Protein AF-A0A131YSE0-F1 (afdb_monomer)

Nearest PDB structures (foldseek):
  7dyw-assembly1_A  TM=9.956E-01  e=1.071E-11  Homo sapiens
  6f4n-assembly2_B  TM=9.898E-01  e=7.717E-12  Homo sapiens
  7dyt-assembly1_A  TM=9.958E-01  e=1.850E-11  Homo sapiens
  7dyx-assembly1_A  TM=9.951E-01  e=1.850E-11  Homo sapiens
  6f4o-assembly1_A  TM=9.962E-01  e=2.179E-11  Homo sapiens

Sequence (107 aa):
MPWHTMHHGPVQARRNNGHQTQVFGEKYIRLYEKSQTGFLYPYEERLLENTSQVDVENPDHEKFPLFKTAQYTECVLRPGEMLFIPPKCWHFVRSLSPSLSVSFWWE

Mean predicted aligned error: 5.08 Å

InterPro domains:
  IPR003347 JmjC domain [PS51184] (1-107)
  IPR014710 RmlC-like jelly roll fold [G3DSA:2.60.120.10] (12-107)
  IPR041667 Cupin-like domain 8 [PF13621] (18-107)

Solvent-accessible surface area (backbone atoms only — not comparable to full-atom values): 6011 Å² total; per-residue (Å²): 138,93,82,76,84,60,61,62,55,65,33,34,38,44,87,42,38,33,37,44,33,25,67,36,43,35,32,42,36,41,39,27,55,58,89,37,50,87,31,41,51,48,39,88,50,85,92,37,49,46,30,33,73,52,47,87,90,68,60,57,53,86,86,41,62,53,40,84,72,49,64,68,52,72,50,74,48,40,56,81,41,72,46,80,41,59,55,41,31,30,36,30,46,33,38,78,43,82,61,45,67,52,73,52,74,50,132

Organism: Rhipicephalus appendiculatus (NCBI:txid34631)

Foldseek 3Di:
DDDDPFDKDFWFFAQWKKKKAWAAAKKKKKKFDLVQLVQQCFDPDPVGNGGGPADPVDGPCVVRVSVVVGDIDIDMHHHGDMDIDDHRIIMIMTTPDPTDIDMDTDD

Structure (mmCIF, N/CA/C/O backbone):
data_AF-A0A131YSE0-F1
#
_entry.id   AF-A0A131YSE0-F1
#
loop_
_atom_site.group_PDB
_atom_site.id
_atom_site.type_symbol
_atom_site.label_atom_id
_atom_site.label_alt_id
_atom_site.label_comp_id
_atom_site.label_asym_id
_atom_site.label_entity_id
_atom_site.label_seq_id
_atom_site.pdbx_PDB_ins_code
_atom_site.Cartn_x
_atom_site.Cartn_y
_atom_site.Cartn_z
_atom_site.occupancy
_atom_site.B_iso_or_equiv
_atom_site.auth_seq_id
_atom_site.auth_comp_id
_atom_site.auth_asym_id
_atom_site.auth_atom_id
_atom_site.pdbx_PDB_model_num
ATOM 1 N N . MET A 1 1 ? 16.163 -25.109 1.365 1.00 32.03 1 MET A N 1
ATOM 2 C CA . MET A 1 1 ? 17.103 -23.981 1.176 1.00 32.03 1 MET A CA 1
ATOM 3 C C . MET A 1 1 ? 16.323 -22.678 1.350 1.00 32.03 1 MET A C 1
ATOM 5 O O . MET A 1 1 ? 15.611 -22.324 0.419 1.00 32.03 1 MET A O 1
ATOM 9 N N . PRO A 1 2 ? 16.333 -22.013 2.520 1.00 46.50 2 PRO A N 1
ATOM 10 C CA . PRO A 1 2 ? 15.430 -20.895 2.785 1.00 46.50 2 PRO A CA 1
ATOM 11 C C . PRO A 1 2 ? 16.188 -19.565 2.682 1.00 46.50 2 PRO A C 1
ATOM 13 O O . PRO A 1 2 ? 16.862 -19.166 3.623 1.00 46.50 2 PRO A O 1
ATOM 16 N N . TRP A 1 3 ? 16.127 -18.890 1.534 1.00 35.81 3 TRP A N 1
ATOM 17 C CA . TRP A 1 3 ? 16.706 -17.546 1.389 1.00 35.81 3 TRP A CA 1
ATOM 18 C C . TRP A 1 3 ? 15.974 -16.707 0.341 1.00 35.81 3 TRP A C 1
ATOM 20 O O . TRP A 1 3 ? 16.562 -16.273 -0.622 1.00 35.81 3 TRP A O 1
ATOM 30 N N . HIS A 1 4 ? 14.688 -16.424 0.502 1.00 35.56 4 HIS A N 1
ATOM 31 C CA . HIS A 1 4 ? 14.121 -15.241 -0.158 1.00 35.56 4 HIS A CA 1
ATOM 32 C C . HIS A 1 4 ? 13.156 -14.595 0.820 1.00 35.56 4 HIS A C 1
ATOM 34 O O . HIS A 1 4 ? 11.952 -14.830 0.769 1.00 35.56 4 HIS A O 1
ATOM 40 N N . THR A 1 5 ? 13.688 -13.815 1.761 1.00 41.47 5 THR A N 1
ATOM 41 C CA . THR A 1 5 ? 12.854 -12.902 2.540 1.00 41.47 5 THR A CA 1
ATOM 42 C C . THR A 1 5 ? 12.304 -11.876 1.553 1.00 41.47 5 THR A C 1
ATOM 44 O O . THR A 1 5 ? 12.988 -10.920 1.194 1.00 41.47 5 THR A O 1
ATOM 47 N N . MET A 1 6 ? 11.100 -12.115 1.030 1.00 51.69 6 MET A N 1
ATOM 48 C CA . MET A 1 6 ? 10.370 -11.112 0.263 1.00 51.69 6 MET A CA 1
ATOM 49 C C . MET A 1 6 ? 10.174 -9.908 1.182 1.00 51.69 6 MET A C 1
ATOM 51 O O . MET A 1 6 ? 9.468 -10.002 2.184 1.00 51.69 6 MET A O 1
ATOM 55 N N . HIS A 1 7 ? 10.841 -8.794 0.875 1.00 58.91 7 HIS A N 1
ATOM 56 C CA . HIS A 1 7 ? 10.688 -7.567 1.645 1.00 58.91 7 HIS A CA 1
ATOM 57 C C . HIS A 1 7 ? 9.238 -7.078 1.531 1.00 58.91 7 HIS A C 1
ATOM 59 O O . HIS A 1 7 ? 8.780 -6.710 0.441 1.00 58.91 7 HIS A O 1
ATOM 65 N N . HIS A 1 8 ? 8.540 -7.084 2.663 1.00 65.44 8 HIS A N 1
ATOM 66 C CA . HIS A 1 8 ? 7.246 -6.447 2.871 1.00 65.44 8 HIS A CA 1
ATOM 67 C C . HIS A 1 8 ? 7.428 -5.289 3.858 1.00 65.44 8 HIS A C 1
ATOM 69 O O . HIS A 1 8 ? 8.136 -5.412 4.858 1.00 65.44 8 HIS A O 1
ATOM 75 N N . GLY A 1 9 ? 6.845 -4.137 3.535 1.00 68.00 9 GLY A N 1
ATOM 76 C CA . GLY A 1 9 ? 6.760 -3.004 4.457 1.00 68.00 9 GLY A CA 1
ATOM 77 C C . GLY A 1 9 ? 5.437 -3.026 5.227 1.00 68.00 9 GLY A C 1
ATOM 78 O O . GLY A 1 9 ? 4.465 -3.591 4.723 1.00 68.00 9 GLY A O 1
ATOM 79 N N . PRO A 1 10 ? 5.354 -2.397 6.413 1.00 81.19 10 PRO A N 1
ATOM 80 C CA . PRO A 1 10 ? 4.069 -2.185 7.079 1.00 81.19 10 PRO A CA 1
ATOM 81 C C . PRO A 1 10 ? 3.170 -1.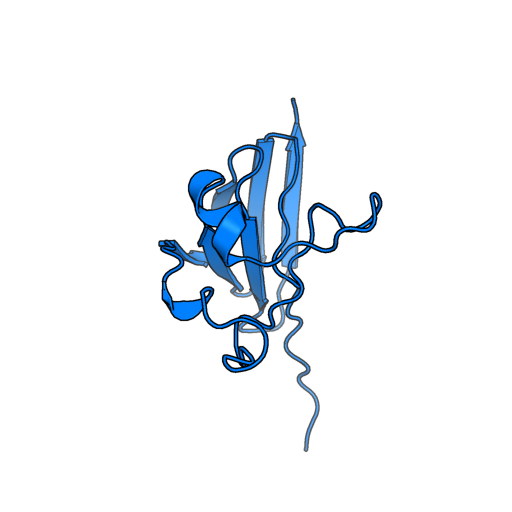267 6.233 1.00 81.19 10 PRO A C 1
ATOM 83 O O . PRO A 1 10 ? 3.664 -0.529 5.375 1.00 81.19 10 PRO A O 1
ATOM 86 N N . VAL A 1 11 ? 1.855 -1.261 6.485 1.00 83.62 11 VAL A N 1
ATOM 87 C CA . VAL A 1 11 ? 0.973 -0.260 5.856 1.00 83.62 11 VAL A CA 1
ATOM 88 C C . VAL A 1 11 ? 1.366 1.117 6.365 1.00 83.62 11 VAL A C 1
ATOM 90 O O . VAL A 1 11 ? 1.383 1.343 7.577 1.00 83.62 11 VAL A O 1
ATOM 93 N N . GLN A 1 12 ? 1.638 2.048 5.456 1.00 87.88 12 GLN A N 1
ATOM 94 C CA . GLN A 1 12 ? 1.991 3.416 5.821 1.00 87.88 12 GLN A CA 1
ATOM 95 C C . GLN A 1 12 ? 1.211 4.447 5.015 1.00 87.88 12 GLN A C 1
ATOM 97 O O . GLN A 1 12 ? 0.896 4.234 3.848 1.00 87.88 12 GLN A O 1
ATOM 102 N N . ALA A 1 13 ? 0.946 5.602 5.615 1.00 84.81 13 ALA A N 1
ATOM 103 C CA . ALA A 1 13 ? 0.443 6.787 4.932 1.00 84.81 13 ALA A CA 1
ATOM 104 C C . ALA A 1 13 ? 1.508 7.894 4.924 1.00 84.81 13 ALA A C 1
ATOM 106 O O . ALA A 1 13 ? 2.320 8.020 5.842 1.00 84.81 13 ALA A O 1
ATOM 107 N N . ARG A 1 14 ? 1.518 8.738 3.888 1.00 85.38 14 ARG A N 1
ATOM 108 C CA . ARG A 1 14 ? 2.391 9.926 3.820 1.00 85.38 14 ARG A CA 1
ATOM 109 C C . ARG A 1 14 ? 1.573 11.191 3.630 1.00 85.38 14 ARG A C 1
ATOM 111 O O . ARG A 1 14 ? 0.472 11.136 3.105 1.00 85.38 14 ARG A O 1
ATOM 118 N N . ARG A 1 15 ? 2.090 12.336 4.083 1.00 85.44 15 ARG A N 1
ATOM 119 C CA . ARG A 1 15 ? 1.380 13.628 3.996 1.00 85.44 15 ARG A CA 1
ATOM 120 C C . ARG A 1 15 ? 1.424 14.259 2.601 1.00 85.44 15 ARG A C 1
ATOM 122 O O . ARG A 1 15 ? 0.562 15.078 2.314 1.00 85.44 15 ARG A O 1
ATOM 129 N N . ASN A 1 16 ? 2.380 13.846 1.776 1.00 88.12 16 ASN A N 1
ATOM 130 C CA . ASN A 1 16 ? 2.698 14.440 0.482 1.00 88.12 16 ASN A CA 1
ATOM 131 C C . ASN A 1 16 ? 2.178 13.567 -0.662 1.00 88.12 16 ASN A C 1
ATOM 133 O O . ASN A 1 16 ? 1.878 12.386 -0.456 1.00 88.12 16 ASN A O 1
ATOM 137 N N . ASN A 1 17 ? 2.109 14.142 -1.861 1.00 89.38 17 ASN A N 1
ATOM 138 C CA . ASN A 1 17 ? 1.869 13.382 -3.078 1.00 89.38 17 ASN A CA 1
ATOM 139 C C . ASN A 1 17 ? 3.050 12.445 -3.344 1.00 89.38 17 ASN A C 1
ATOM 141 O O . ASN A 1 17 ? 4.198 12.798 -3.058 1.00 89.38 17 ASN A O 1
ATOM 145 N N . GLY A 1 18 ? 2.768 11.259 -3.882 1.00 90.38 18 GLY A N 1
ATOM 146 C CA . GLY A 1 18 ? 3.785 10.269 -4.205 1.00 90.38 18 GLY A CA 1
ATOM 147 C C . GLY A 1 18 ? 3.597 9.649 -5.576 1.00 90.38 18 GLY A C 1
ATOM 148 O O . GLY A 1 18 ? 2.483 9.338 -5.983 1.00 90.38 18 GLY A O 1
ATOM 149 N N . HIS A 1 19 ? 4.704 9.385 -6.255 1.00 92.94 19 HIS A N 1
ATOM 150 C CA . HIS A 1 19 ? 4.755 8.478 -7.391 1.00 92.94 19 HIS A CA 1
ATOM 151 C C . HIS A 1 19 ? 5.744 7.371 -7.076 1.00 92.94 19 HIS A C 1
ATOM 153 O O . HIS A 1 19 ? 6.863 7.649 -6.648 1.00 92.94 19 HIS A O 1
ATOM 159 N N . GLN A 1 20 ? 5.353 6.127 -7.323 1.00 94.19 20 GLN A N 1
ATOM 160 C CA . GLN A 1 20 ? 6.238 4.975 -7.263 1.00 94.19 20 GLN A CA 1
ATOM 161 C C . GLN A 1 20 ? 6.364 4.382 -8.661 1.00 94.19 20 GLN A C 1
ATOM 163 O O . GLN A 1 20 ? 5.387 3.905 -9.226 1.00 94.19 20 GLN A O 1
ATOM 168 N N . THR A 1 21 ? 7.570 4.433 -9.217 1.00 96.06 21 THR A N 1
ATOM 169 C CA . THR A 1 21 ? 7.882 3.898 -10.546 1.00 96.06 21 THR A CA 1
ATOM 170 C C . THR A 1 21 ? 8.696 2.630 -10.400 1.00 96.06 21 THR A C 1
ATOM 172 O O . THR A 1 21 ? 9.717 2.620 -9.704 1.00 96.06 21 THR A O 1
ATOM 175 N N . GLN A 1 22 ? 8.261 1.559 -11.050 1.00 97.75 22 GLN A N 1
ATOM 176 C CA . GLN A 1 22 ? 8.944 0.277 -10.989 1.00 97.75 22 GLN A CA 1
ATOM 177 C C . GLN A 1 22 ? 10.014 0.190 -12.077 1.00 97.75 22 GLN A C 1
ATOM 179 O O . GLN A 1 22 ? 9.728 0.350 -13.261 1.00 97.75 22 GLN A O 1
ATOM 184 N N . VAL A 1 23 ? 11.254 -0.080 -11.672 1.00 96.69 23 VAL A N 1
ATOM 185 C CA . VAL A 1 23 ? 12.403 -0.163 -12.586 1.00 96.69 23 VAL A CA 1
ATOM 186 C C . VAL A 1 23 ? 12.694 -1.614 -12.960 1.00 96.69 23 VAL A C 1
ATOM 188 O O . VAL A 1 23 ? 12.898 -1.922 -14.128 1.00 96.69 23 VAL A O 1
ATOM 191 N N . PHE A 1 24 ? 12.697 -2.517 -11.978 1.00 96.62 24 PHE A N 1
ATOM 192 C CA . PHE A 1 24 ? 12.977 -3.939 -12.185 1.00 96.62 24 PHE A CA 1
ATOM 193 C C . PHE A 1 24 ? 12.225 -4.800 -11.168 1.00 96.62 24 PHE A C 1
ATOM 195 O O . PHE A 1 24 ? 12.045 -4.381 -10.027 1.00 96.62 24 PHE A O 1
ATOM 202 N N . GLY A 1 25 ? 11.823 -6.012 -11.557 1.00 96.19 25 GLY A N 1
ATOM 203 C CA . GLY A 1 25 ? 10.996 -6.895 -10.732 1.00 96.19 25 GLY A CA 1
ATOM 204 C C . GLY A 1 25 ? 9.570 -6.375 -10.549 1.00 96.19 25 GLY A C 1
ATOM 205 O O . GLY A 1 25 ? 9.220 -5.316 -11.070 1.00 96.19 25 GLY A O 1
ATOM 206 N N . GLU A 1 26 ? 8.758 -7.101 -9.787 1.00 96.75 26 GLU A N 1
ATOM 207 C CA . GLU A 1 26 ? 7.346 -6.764 -9.572 1.00 96.75 26 GLU A CA 1
ATOM 208 C C . GLU A 1 26 ? 7.031 -6.533 -8.091 1.00 96.75 26 GLU A C 1
ATOM 210 O O . GLU A 1 26 ? 7.615 -7.161 -7.196 1.00 96.75 26 GLU A O 1
ATOM 215 N N . LYS A 1 27 ? 6.073 -5.641 -7.830 1.00 97.00 27 LYS A N 1
ATOM 216 C CA . LYS A 1 27 ? 5.561 -5.365 -6.485 1.00 97.00 27 LYS A CA 1
ATOM 217 C C . LYS A 1 27 ? 4.050 -5.490 -6.443 1.00 97.00 27 LYS A C 1
ATOM 219 O O . LYS A 1 27 ? 3.354 -4.888 -7.249 1.00 97.00 27 LYS A O 1
ATOM 224 N N . TYR A 1 28 ? 3.551 -6.228 -5.465 1.00 96.75 28 TYR A N 1
ATOM 225 C CA . TYR A 1 28 ? 2.144 -6.210 -5.101 1.00 96.75 28 TYR A CA 1
ATOM 226 C C . TYR A 1 28 ? 1.877 -5.042 -4.155 1.00 96.75 28 TYR A C 1
ATOM 228 O O . TYR A 1 28 ? 2.616 -4.850 -3.182 1.00 96.75 28 TYR A O 1
ATOM 236 N N . ILE A 1 29 ? 0.837 -4.266 -4.448 1.00 96.31 29 ILE A N 1
ATOM 237 C CA . ILE A 1 29 ? 0.484 -3.060 -3.704 1.00 96.31 29 ILE A CA 1
ATOM 238 C C . ILE A 1 29 ? -0.998 -3.113 -3.330 1.00 96.31 29 ILE A C 1
ATOM 240 O O . ILE A 1 29 ? -1.840 -3.331 -4.198 1.00 96.31 29 ILE A O 1
ATOM 244 N N . ARG A 1 30 ? -1.317 -2.867 -2.052 1.00 96.88 30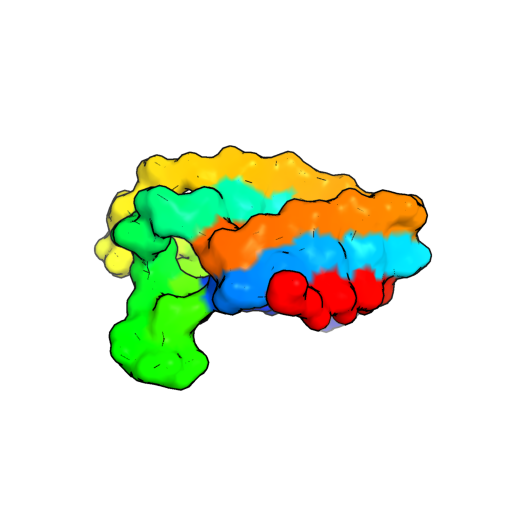 ARG A N 1
ATOM 245 C CA . ARG A 1 30 ? -2.681 -2.532 -1.599 1.00 96.88 30 ARG A CA 1
ATOM 246 C C . ARG A 1 30 ? -2.746 -1.066 -1.211 1.00 96.88 30 ARG A C 1
ATOM 248 O O . ARG A 1 30 ? -1.853 -0.583 -0.517 1.00 96.88 30 ARG A O 1
ATOM 255 N N . LEU A 1 31 ? -3.819 -0.396 -1.605 1.00 96.81 31 LEU A N 1
ATOM 256 C CA . LEU A 1 31 ? -4.121 0.992 -1.286 1.00 96.81 31 LEU A CA 1
ATOM 257 C C . LEU A 1 31 ? -5.421 1.069 -0.491 1.00 96.81 31 LEU A C 1
ATOM 259 O O . LEU A 1 31 ? -6.446 0.549 -0.929 1.00 96.81 31 LEU A O 1
ATOM 263 N N . TYR A 1 32 ? -5.385 1.771 0.638 1.00 97.00 32 TYR A N 1
ATOM 264 C CA . TYR A 1 32 ? -6.567 2.117 1.416 1.00 97.00 32 TYR A CA 1
ATOM 265 C C . TYR A 1 32 ? -6.711 3.634 1.440 1.00 97.00 32 TYR A C 1
ATOM 267 O O . TYR A 1 32 ? -5.762 4.385 1.700 1.00 97.00 32 TYR A O 1
ATOM 275 N N . GLU A 1 33 ? -7.921 4.104 1.173 1.00 95.88 33 GLU A N 1
ATOM 276 C CA . GLU A 1 33 ? -8.215 5.524 1.265 1.00 95.88 33 GLU A CA 1
ATOM 277 C C . GLU A 1 33 ? -8.056 6.031 2.700 1.00 95.88 33 GLU A C 1
ATOM 279 O O . GLU A 1 33 ? -8.208 5.298 3.678 1.00 95.88 33 GLU A O 1
ATOM 284 N N . LYS A 1 34 ? -7.836 7.339 2.843 1.00 94.81 34 LYS A N 1
ATOM 285 C CA . LYS A 1 34 ? -7.782 7.993 4.156 1.00 94.81 34 LYS A CA 1
ATOM 286 C C . LYS A 1 34 ? -9.046 7.723 4.992 1.00 94.81 34 LYS A C 1
ATOM 288 O O . LYS A 1 34 ? -8.952 7.625 6.215 1.00 94.81 34 LYS A O 1
ATOM 293 N N . SER A 1 35 ? -10.210 7.586 4.351 1.00 96.31 35 SER A N 1
ATOM 294 C CA . SER A 1 35 ? -11.487 7.249 5.000 1.00 96.31 35 SER A CA 1
ATOM 295 C C . SER A 1 35 ? -11.425 5.936 5.795 1.00 96.31 35 SER A C 1
ATOM 297 O O . SER A 1 35 ? -12.130 5.791 6.789 1.00 96.31 35 SER A O 1
ATOM 299 N N . GLN A 1 36 ? -10.526 5.022 5.421 1.00 97.06 36 GLN A N 1
ATOM 300 C CA . GLN A 1 36 ? -10.367 3.708 6.040 1.00 97.06 36 GLN A CA 1
ATOM 301 C C . GLN A 1 36 ? -9.455 3.714 7.276 1.00 97.06 36 GLN A C 1
ATOM 303 O O . GLN A 1 36 ? -9.297 2.676 7.909 1.00 97.06 36 GLN A O 1
ATOM 308 N N . THR A 1 37 ? -8.870 4.859 7.658 1.00 95.19 37 THR A N 1
ATOM 309 C CA . THR A 1 37 ? -7.888 4.964 8.764 1.00 95.19 37 THR A CA 1
ATOM 310 C C . THR A 1 37 ? -8.362 4.301 10.063 1.00 95.19 37 THR A C 1
ATOM 312 O O . THR A 1 37 ? -7.574 3.636 10.731 1.00 95.19 37 THR A O 1
ATOM 315 N N . GLY A 1 38 ? -9.650 4.426 10.404 1.00 94.12 38 GLY A N 1
ATOM 316 C CA . GLY A 1 38 ? -10.220 3.833 11.621 1.00 94.12 38 GLY A CA 1
ATOM 317 C C . GLY A 1 38 ? -10.188 2.299 11.660 1.00 94.12 38 GLY A C 1
ATOM 318 O O . GLY A 1 38 ? -10.298 1.716 12.732 1.00 94.12 38 GLY A O 1
ATOM 319 N N . PHE A 1 39 ? -9.998 1.645 10.514 1.00 96.69 39 PHE A N 1
ATOM 320 C CA . PHE A 1 39 ? -9.910 0.189 10.391 1.00 96.69 39 PHE A CA 1
ATOM 321 C C . PHE A 1 39 ? -8.465 -0.321 10.355 1.00 96.69 39 PHE A C 1
ATOM 323 O O . PHE A 1 39 ? -8.243 -1.527 10.406 1.00 96.69 39 PHE A O 1
ATOM 330 N N . LEU A 1 40 ? -7.483 0.580 10.250 1.00 95.75 40 LEU A N 1
ATOM 331 C CA . LEU A 1 40 ? -6.072 0.243 10.046 1.00 95.75 40 LEU A CA 1
ATOM 332 C C . LEU A 1 40 ? -5.242 0.309 11.328 1.00 95.75 40 LEU A C 1
ATOM 334 O O . LEU A 1 40 ? -4.055 0.015 11.272 1.00 95.75 40 LEU A O 1
ATOM 338 N N . TYR A 1 41 ? -5.835 0.677 12.466 1.00 95.69 41 TYR A N 1
ATOM 339 C CA . TYR A 1 41 ? -5.173 0.669 13.778 1.00 95.69 41 TYR A CA 1
ATOM 340 C C . TYR A 1 41 ? -3.772 1.313 13.751 1.00 95.69 41 TYR A C 1
ATOM 342 O O . TYR A 1 41 ? -2.771 0.618 13.957 1.00 95.69 41 TYR A O 1
ATOM 350 N N . PRO A 1 42 ? -3.666 2.620 13.440 1.00 94.19 42 PRO A N 1
ATOM 351 C CA . PRO A 1 42 ? -2.388 3.318 13.514 1.00 94.19 42 PRO A CA 1
ATOM 352 C C . PRO A 1 42 ? -1.799 3.244 14.927 1.00 94.19 42 PRO A C 1
ATOM 354 O O . PRO A 1 42 ? -2.529 3.085 15.908 1.00 94.19 42 PRO A O 1
ATOM 357 N N . TYR A 1 43 ? -0.480 3.362 15.055 1.00 90.81 43 TYR A N 1
ATOM 358 C CA . TYR A 1 43 ? 0.123 3.580 16.371 1.00 90.81 43 TYR A CA 1
ATOM 359 C C . TYR A 1 43 ? -0.308 4.942 16.932 1.00 90.81 43 TYR A C 1
ATOM 361 O O . TYR A 1 43 ? -0.413 5.921 16.200 1.00 90.81 43 TYR A O 1
ATOM 369 N N . GLU A 1 44 ? -0.533 5.021 18.242 1.00 85.62 44 GLU A N 1
ATOM 370 C CA . GLU A 1 44 ? -0.874 6.288 18.911 1.00 85.62 44 GLU A CA 1
ATOM 371 C C . GLU A 1 44 ? 0.357 7.186 19.121 1.00 85.62 44 GLU A C 1
ATOM 373 O O . GLU A 1 44 ? 0.248 8.398 19.315 1.00 85.62 44 GLU A O 1
ATOM 378 N N . GLU A 1 45 ? 1.554 6.601 19.059 1.00 87.44 45 GLU A N 1
ATOM 379 C CA . GLU A 1 45 ? 2.814 7.322 19.181 1.00 87.44 45 GLU A CA 1
ATOM 380 C C . GLU A 1 45 ? 3.025 8.260 17.987 1.00 87.44 45 GLU A C 1
ATOM 382 O O . GLU A 1 45 ? 3.026 7.835 16.832 1.00 87.44 45 GLU A O 1
ATOM 387 N N . ARG A 1 46 ? 3.297 9.543 18.256 1.00 77.19 46 ARG A N 1
ATOM 388 C CA . ARG A 1 46 ? 3.395 10.602 17.229 1.00 77.19 46 ARG A CA 1
ATOM 389 C C . ARG A 1 46 ? 4.374 10.298 16.086 1.00 77.19 46 ARG A C 1
ATOM 391 O O . ARG A 1 46 ? 4.222 10.828 14.993 1.00 77.19 46 ARG A O 1
ATOM 398 N N . LEU A 1 47 ? 5.409 9.493 16.335 1.00 81.25 47 LEU A N 1
ATOM 399 C CA . LEU A 1 47 ? 6.399 9.115 15.318 1.00 81.25 47 LEU A CA 1
ATOM 400 C C . LEU A 1 47 ? 5.910 8.002 14.379 1.00 81.25 47 LEU A C 1
ATOM 402 O O . LEU A 1 47 ? 6.461 7.850 13.293 1.00 81.25 47 LEU A O 1
ATOM 406 N N . LEU A 1 48 ? 4.892 7.246 14.790 1.00 80.19 48 LEU A N 1
ATOM 407 C CA . LEU A 1 48 ? 4.358 6.079 14.091 1.00 80.19 48 LEU A CA 1
ATOM 408 C C . LEU A 1 48 ? 2.863 6.223 13.762 1.00 80.19 48 LEU A C 1
ATOM 410 O O . LEU A 1 48 ? 2.266 5.278 13.256 1.00 80.19 48 LEU A O 1
ATOM 414 N N . GLU A 1 49 ? 2.273 7.409 13.965 1.00 84.94 49 GLU A N 1
ATOM 415 C CA . GLU A 1 49 ? 0.855 7.719 13.686 1.00 84.94 49 GLU A CA 1
ATOM 416 C C . GLU A 1 49 ? 0.420 7.393 12.249 1.00 84.94 49 GLU A C 1
ATOM 418 O O . GLU A 1 49 ? -0.760 7.229 11.945 1.00 84.94 49 GLU A O 1
ATOM 423 N N . ASN A 1 50 ? 1.389 7.304 11.342 1.00 87.50 50 ASN A N 1
ATOM 424 C CA . ASN A 1 50 ? 1.194 7.010 9.936 1.00 87.50 50 ASN A CA 1
ATOM 425 C C . ASN A 1 50 ? 1.505 5.552 9.567 1.00 87.50 50 ASN A C 1
ATOM 427 O O . ASN A 1 50 ? 1.564 5.250 8.379 1.00 87.50 50 ASN A O 1
ATOM 431 N N . THR A 1 51 ? 1.752 4.680 10.543 1.00 92.12 51 THR A N 1
ATOM 432 C CA . THR A 1 51 ? 2.072 3.261 10.363 1.00 92.12 51 THR A CA 1
ATOM 433 C C . THR A 1 51 ? 0.990 2.418 11.030 1.00 92.12 51 THR A C 1
ATOM 435 O O . THR A 1 51 ? 0.615 2.670 12.172 1.00 92.12 51 THR A O 1
ATOM 438 N N . SER A 1 52 ? 0.468 1.428 10.313 1.00 94.00 52 SER A N 1
ATOM 439 C CA . SER A 1 52 ? -0.504 0.473 10.849 1.00 94.00 52 SER A CA 1
ATOM 440 C C . SER A 1 52 ? 0.180 -0.558 11.740 1.00 94.00 52 SER A C 1
ATOM 442 O O . SER A 1 52 ? 1.280 -1.017 11.433 1.00 94.00 52 SER A O 1
ATOM 444 N N . GLN A 1 53 ? -0.502 -0.962 12.808 1.00 94.25 53 GLN A N 1
ATOM 445 C CA . GLN A 1 53 ? -0.106 -2.104 13.635 1.00 94.25 53 GLN A CA 1
ATOM 446 C C . GLN A 1 53 ? -0.437 -3.460 12.990 1.00 94.25 53 GLN A C 1
ATOM 448 O O . GLN A 1 53 ? -0.014 -4.499 13.495 1.00 94.25 53 GLN A O 1
ATOM 453 N N . VAL A 1 54 ? -1.236 -3.464 11.920 1.00 93.50 54 VAL A N 1
ATOM 454 C CA . VAL A 1 54 ? -1.765 -4.678 11.302 1.00 93.50 54 VAL A CA 1
ATOM 455 C C . VAL A 1 54 ? -0.751 -5.261 10.322 1.00 93.50 54 VAL A C 1
ATOM 457 O O . VAL A 1 54 ? -0.311 -4.587 9.388 1.00 93.50 54 VAL A O 1
ATOM 460 N N . ASP A 1 55 ? -0.444 -6.547 10.488 1.00 93.12 55 ASP A N 1
ATOM 461 C CA . ASP A 1 55 ? 0.137 -7.356 9.419 1.00 93.12 55 ASP A CA 1
ATOM 462 C C . ASP A 1 55 ? -0.962 -7.675 8.395 1.00 93.12 55 ASP A C 1
ATOM 464 O O . ASP A 1 55 ? -1.929 -8.372 8.683 1.00 93.12 55 ASP A O 1
ATOM 468 N N . VAL A 1 56 ? -0.839 -7.118 7.193 1.00 91.75 56 VAL A N 1
ATOM 469 C CA . VAL A 1 56 ? -1.848 -7.222 6.127 1.00 91.75 56 VAL A CA 1
ATOM 470 C C . VAL A 1 56 ? -1.974 -8.634 5.566 1.00 91.75 56 VAL A C 1
ATOM 472 O O . VAL A 1 56 ? -3.029 -8.988 5.028 1.00 91.75 56 VAL A O 1
ATOM 475 N N . GLU A 1 57 ? -0.900 -9.416 5.631 1.00 90.38 57 GLU A N 1
ATOM 476 C CA . GLU A 1 57 ? -0.852 -10.764 5.068 1.00 90.38 57 GLU A CA 1
ATOM 477 C C . GLU A 1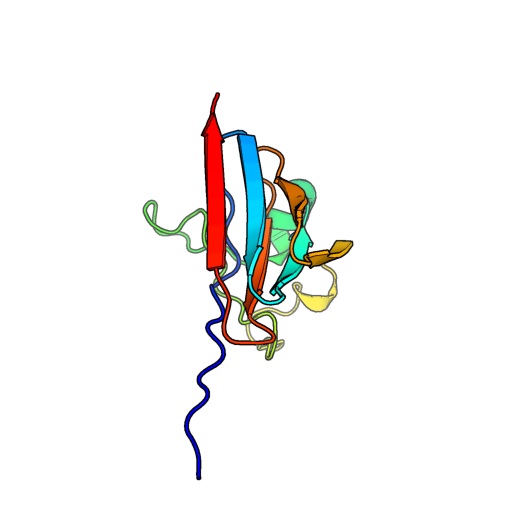 57 ? -1.267 -11.818 6.087 1.00 90.38 57 GLU A C 1
ATOM 479 O O . GLU A 1 57 ? -1.801 -12.857 5.702 1.00 90.38 57 GLU A O 1
ATOM 484 N N . ASN A 1 58 ? -1.084 -11.523 7.373 1.00 92.88 58 ASN A N 1
ATOM 485 C CA . AS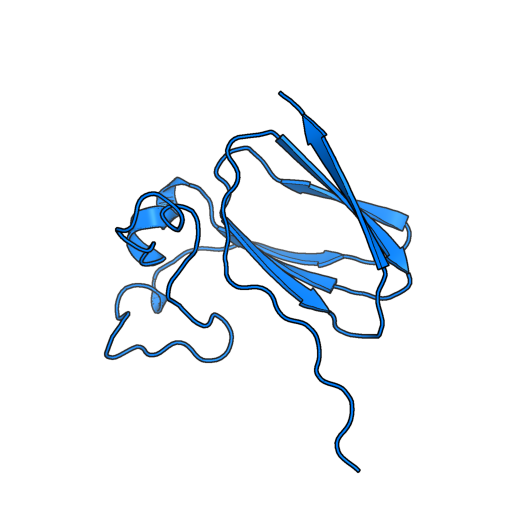N A 1 58 ? -1.527 -12.365 8.473 1.00 92.88 58 ASN A CA 1
ATOM 486 C C . ASN A 1 58 ? -2.171 -11.534 9.604 1.00 92.88 58 ASN A C 1
ATOM 488 O O . ASN A 1 58 ? -1.597 -11.413 10.691 1.00 92.88 58 ASN A O 1
ATOM 492 N N . PRO A 1 59 ? -3.350 -10.929 9.363 1.00 93.38 59 PRO A N 1
ATOM 493 C CA . PRO A 1 59 ? -3.980 -10.042 10.332 1.00 93.38 59 PRO A CA 1
ATOM 494 C C . PRO A 1 59 ? -4.485 -10.803 11.561 1.00 93.38 59 PRO A C 1
ATOM 496 O O . PRO A 1 59 ? -5.277 -11.738 11.459 1.00 93.38 59 PRO A O 1
ATOM 499 N N . ASP A 1 60 ? -4.093 -10.335 12.746 1.00 95.62 60 ASP A N 1
ATOM 500 C CA . ASP A 1 60 ? -4.677 -10.772 14.013 1.00 95.62 60 ASP A CA 1
ATOM 501 C C . ASP A 1 60 ? -6.083 -10.167 14.165 1.00 95.62 60 ASP A C 1
ATOM 503 O O . ASP A 1 60 ? -6.250 -9.003 14.532 1.00 95.62 60 ASP A O 1
ATOM 507 N N . HIS A 1 61 ? -7.111 -10.949 13.840 1.00 94.19 61 HIS A N 1
ATOM 508 C CA . HIS A 1 61 ? -8.507 -10.511 13.905 1.00 94.19 61 HIS A CA 1
ATOM 509 C C . HIS A 1 61 ? -9.087 -10.461 15.321 1.00 94.19 61 HIS A C 1
ATOM 511 O O . HIS A 1 61 ? -10.154 -9.869 15.500 1.00 94.19 61 HIS A O 1
ATOM 517 N N . GLU A 1 62 ? -8.419 -11.051 16.314 1.00 96.50 62 GLU A N 1
ATOM 518 C CA . GLU A 1 62 ? -8.807 -10.888 17.715 1.00 96.50 62 GLU A CA 1
ATOM 519 C C . GLU A 1 62 ? -8.380 -9.503 18.205 1.00 96.50 62 GLU A C 1
ATOM 521 O O . GLU A 1 62 ? -9.170 -8.786 18.823 1.00 96.50 62 GLU A O 1
ATOM 526 N N . LYS A 1 63 ? -7.162 -9.082 17.846 1.00 95.62 63 LYS A N 1
ATOM 527 C CA . LYS A 1 63 ? -6.616 -7.765 18.189 1.00 95.62 63 LYS A CA 1
ATOM 528 C C . LYS A 1 63 ? -7.142 -6.634 17.298 1.00 95.62 63 LYS A C 1
ATOM 530 O O . LYS A 1 63 ? -7.369 -5.526 17.782 1.00 95.62 63 LYS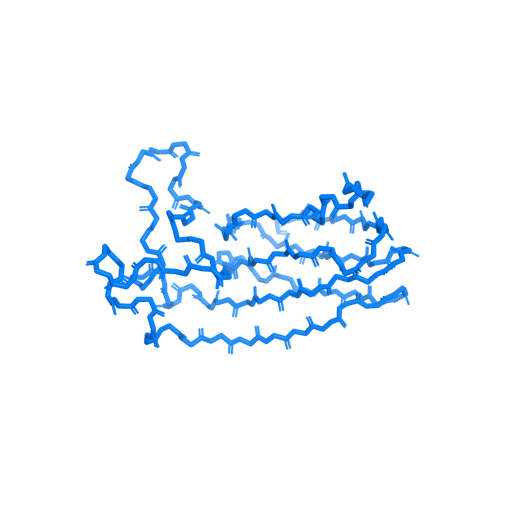 A O 1
ATOM 535 N N . PHE A 1 64 ? -7.358 -6.900 16.009 1.00 96.50 64 PHE A N 1
ATOM 536 C CA . PHE A 1 64 ? -7.741 -5.911 14.992 1.00 96.50 64 PHE A CA 1
ATOM 537 C C . PHE A 1 64 ? -9.044 -6.296 14.262 1.00 96.50 64 PHE A C 1
ATOM 539 O O . PHE A 1 64 ? -9.068 -6.451 13.033 1.00 96.50 64 PHE A O 1
ATOM 546 N N . PRO A 1 65 ? -10.169 -6.453 14.984 1.00 96.50 65 PRO A N 1
ATOM 547 C CA . PRO A 1 65 ? -11.397 -7.037 14.439 1.00 96.50 65 PRO A CA 1
ATOM 548 C C . PRO A 1 65 ? -12.035 -6.236 13.299 1.00 96.50 65 PRO A C 1
ATOM 550 O O . PRO A 1 65 ? -12.738 -6.819 12.472 1.00 96.50 65 PRO A O 1
ATOM 553 N N . LEU A 1 66 ? -11.809 -4.920 13.234 1.00 96.56 66 LEU A N 1
ATOM 554 C CA . LEU A 1 66 ? -12.364 -4.052 12.192 1.00 96.56 66 LEU A CA 1
ATOM 555 C C . LEU A 1 66 ? -11.532 -4.055 10.904 1.00 96.56 66 LEU A C 1
ATOM 557 O O . LEU A 1 66 ? -12.011 -3.600 9.872 1.00 96.56 66 LEU A O 1
ATOM 561 N N . PHE A 1 67 ? -10.311 -4.595 10.911 1.00 96.56 67 PHE A N 1
ATOM 562 C CA . PHE A 1 67 ? -9.467 -4.580 9.714 1.00 96.56 67 PHE A CA 1
ATOM 563 C C . PHE A 1 67 ? -10.105 -5.345 8.547 1.00 96.56 67 PHE A C 1
ATOM 565 O O . PHE A 1 67 ? -10.012 -4.927 7.397 1.00 96.56 67 PHE A O 1
ATOM 572 N N . LYS A 1 68 ? -10.857 -6.412 8.844 1.00 95.19 68 LYS A N 1
ATOM 573 C CA . LYS A 1 68 ? -11.594 -7.199 7.841 1.00 95.19 68 LYS A CA 1
ATOM 574 C C . LYS A 1 68 ? -12.662 -6.403 7.077 1.00 95.19 68 LYS A C 1
ATOM 576 O O . LYS A 1 68 ? -13.136 -6.873 6.050 1.00 95.19 68 LYS A O 1
ATOM 581 N N . THR A 1 69 ? -13.085 -5.244 7.591 1.00 96.69 69 THR A N 1
ATOM 582 C CA . THR A 1 69 ? -14.082 -4.383 6.936 1.00 96.69 69 THR A CA 1
ATOM 583 C C . THR A 1 69 ? -13.445 -3.268 6.109 1.00 96.69 69 THR A C 1
ATOM 585 O O . THR A 1 69 ? -14.167 -2.566 5.401 1.00 96.69 69 THR A O 1
ATOM 588 N N . ALA A 1 70 ? -12.121 -3.094 6.194 1.00 96.88 70 ALA A N 1
ATOM 589 C CA . ALA A 1 70 ? -11.396 -2.075 5.452 1.00 96.88 70 ALA A CA 1
ATOM 590 C C . ALA A 1 70 ? -11.477 -2.349 3.945 1.00 96.88 70 ALA A C 1
ATOM 592 O O . ALA A 1 70 ? -11.092 -3.417 3.469 1.00 96.88 70 ALA A O 1
ATOM 593 N N . GLN A 1 71 ? -11.959 -1.367 3.190 1.00 97.56 71 GLN A N 1
ATOM 594 C CA . GLN A 1 71 ? -11.995 -1.433 1.733 1.00 97.56 71 GLN A CA 1
ATOM 595 C C . GLN A 1 71 ? -10.636 -1.033 1.155 1.00 97.56 71 GLN A C 1
ATOM 597 O O . GLN A 1 71 ? -10.004 -0.090 1.636 1.00 97.56 71 GLN A O 1
ATOM 602 N N . TYR A 1 72 ? -10.195 -1.729 0.110 1.00 97.00 72 TYR A N 1
ATOM 603 C CA . TYR A 1 72 ? -8.937 -1.435 -0.568 1.00 97.00 72 TYR A CA 1
ATOM 604 C C . TYR A 1 72 ? -9.028 -1.664 -2.071 1.00 97.00 72 TYR A C 1
ATOM 606 O O . TYR A 1 72 ? -9.891 -2.383 -2.567 1.00 97.00 72 TYR A O 1
ATOM 614 N N . THR A 1 73 ? -8.099 -1.048 -2.793 1.00 97.50 73 THR A N 1
ATOM 615 C CA . THR A 1 73 ? -7.781 -1.383 -4.185 1.00 97.50 73 THR A CA 1
ATOM 616 C C . THR A 1 73 ? -6.392 -2.001 -4.222 1.00 97.50 73 THR A C 1
ATOM 618 O O . THR A 1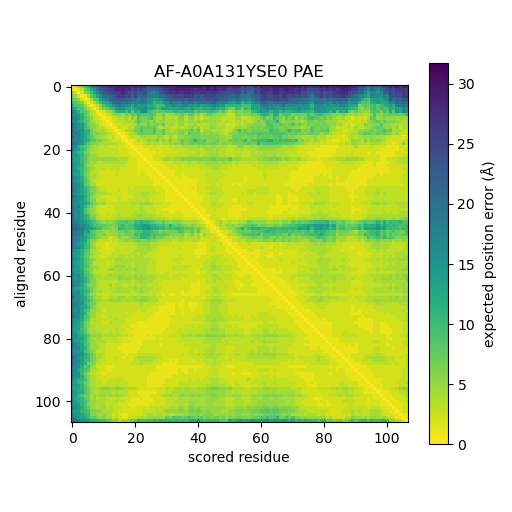 73 ? -5.538 -1.658 -3.404 1.00 97.50 73 THR A O 1
ATOM 621 N N . GLU A 1 74 ? -6.142 -2.910 -5.156 1.00 97.00 74 GLU A N 1
ATOM 622 C CA . GLU A 1 74 ? -4.845 -3.566 -5.291 1.00 97.00 74 GLU A CA 1
ATOM 623 C C . GLU A 1 74 ? -4.361 -3.609 -6.734 1.00 97.00 74 GLU A C 1
ATOM 625 O O . GLU A 1 74 ? -5.149 -3.576 -7.680 1.00 97.00 74 GLU A O 1
ATOM 630 N N . CYS A 1 75 ? -3.045 -3.685 -6.899 1.00 96.88 75 CYS A N 1
ATOM 631 C CA . CYS A 1 75 ? -2.417 -3.892 -8.192 1.00 96.88 75 CYS A CA 1
ATOM 632 C C . CYS A 1 75 ? -1.077 -4.622 -8.053 1.00 96.88 75 CYS A C 1
ATOM 634 O O . CYS A 1 75 ? -0.484 -4.707 -6.974 1.00 96.88 75 CYS A O 1
ATOM 636 N N . VAL A 1 76 ? -0.591 -5.140 -9.180 1.00 97.88 76 VAL A N 1
ATOM 637 C CA . VAL A 1 76 ? 0.799 -5.568 -9.335 1.00 97.88 76 VAL A CA 1
ATOM 638 C C . VAL A 1 76 ? 1.488 -4.542 -10.216 1.00 97.88 76 VAL A C 1
ATOM 640 O O . VAL A 1 76 ? 1.141 -4.428 -11.388 1.00 97.88 76 VAL A O 1
ATOM 643 N N . LEU A 1 77 ? 2.437 -3.810 -9.641 1.00 97.56 77 LEU A N 1
ATOM 644 C CA . LEU A 1 77 ? 3.234 -2.809 -10.331 1.00 97.56 77 LEU A CA 1
ATOM 645 C C . LEU A 1 77 ? 4.419 -3.485 -11.028 1.00 97.56 77 LEU A C 1
ATOM 647 O O . LEU A 1 77 ? 5.268 -4.105 -10.372 1.00 97.56 77 LEU A O 1
ATOM 651 N N . ARG A 1 78 ? 4.467 -3.361 -12.353 1.00 98.12 78 ARG A N 1
ATOM 652 C CA . ARG A 1 78 ? 5.449 -4.003 -13.237 1.00 98.12 78 ARG A CA 1
ATOM 653 C C . ARG A 1 78 ? 6.487 -3.019 -13.771 1.00 98.12 78 ARG A C 1
ATOM 655 O O . ARG A 1 78 ? 6.226 -1.819 -13.792 1.00 98.12 78 ARG A O 1
ATOM 662 N N . PRO A 1 79 ? 7.660 -3.496 -14.229 1.00 98.12 79 PRO A N 1
ATOM 663 C CA . PRO A 1 79 ? 8.691 -2.627 -14.792 1.00 98.12 79 PRO A CA 1
ATOM 664 C C . PRO A 1 79 ? 8.150 -1.693 -15.885 1.00 98.12 79 PRO A C 1
ATOM 666 O O . PRO A 1 79 ? 7.481 -2.141 -16.812 1.00 98.12 79 PRO A O 1
ATOM 669 N N . GLY A 1 80 ? 8.459 -0.400 -15.774 1.00 97.00 80 GLY A N 1
ATOM 670 C CA . GLY A 1 80 ? 7.977 0.647 -16.681 1.00 97.00 80 GLY A CA 1
ATOM 671 C C . GLY A 1 80 ? 6.649 1.289 -16.266 1.00 97.00 80 GLY A C 1
ATOM 672 O O . GLY A 1 80 ? 6.303 2.344 -16.794 1.00 97.00 80 GLY A O 1
ATOM 673 N N . GLU A 1 81 ? 5.929 0.714 -15.300 1.00 97.88 81 GLU A N 1
ATOM 674 C CA . GLU A 1 81 ? 4.703 1.298 -14.760 1.00 97.88 81 GLU A CA 1
ATOM 675 C C . GLU A 1 81 ? 4.990 2.282 -13.619 1.00 97.88 81 GLU A C 1
ATOM 677 O O . GLU A 1 81 ? 5.981 2.185 -12.883 1.00 97.88 81 GLU A O 1
ATOM 682 N N . MET A 1 82 ? 4.065 3.226 -13.451 1.00 96.62 82 MET A N 1
ATOM 683 C CA . MET A 1 82 ? 4.076 4.214 -12.382 1.00 96.62 82 MET A CA 1
ATOM 684 C C . MET A 1 82 ? 2.736 4.201 -11.652 1.00 96.62 82 MET A C 1
ATOM 686 O O . MET A 1 82 ? 1.677 4.307 -12.267 1.00 96.62 82 MET A O 1
ATOM 690 N N . LEU A 1 83 ? 2.795 4.131 -10.325 1.00 97.00 83 LEU A N 1
ATOM 691 C CA . LEU A 1 83 ? 1.650 4.284 -9.441 1.00 97.00 83 LEU A CA 1
ATOM 692 C C . LEU A 1 83 ? 1.647 5.684 -8.831 1.00 97.00 83 LEU A C 1
ATOM 694 O O . LEU A 1 83 ? 2.638 6.102 -8.232 1.00 97.00 83 LEU A O 1
ATOM 698 N N . PHE A 1 84 ? 0.526 6.392 -8.934 1.00 95.94 84 PHE A N 1
ATOM 699 C CA . PHE A 1 84 ? 0.270 7.587 -8.133 1.00 95.94 84 PHE A CA 1
ATOM 700 C C . PHE A 1 84 ? -0.330 7.204 -6.778 1.00 95.94 84 PHE A C 1
ATOM 702 O O . PHE A 1 84 ? -1.274 6.420 -6.713 1.00 95.94 84 PHE A O 1
ATOM 709 N N . ILE A 1 85 ? 0.213 7.771 -5.703 1.00 94.12 85 ILE A N 1
ATOM 710 C CA . ILE A 1 85 ? -0.235 7.586 -4.324 1.00 94.12 85 ILE A CA 1
ATOM 711 C C . ILE A 1 85 ? -0.685 8.956 -3.801 1.00 94.12 85 ILE A C 1
ATOM 713 O O . ILE A 1 85 ? 0.162 9.817 -3.533 1.00 94.12 85 ILE A O 1
ATOM 717 N N . PRO A 1 86 ? -2.003 9.177 -3.649 1.00 92.00 86 PRO A N 1
ATOM 718 C CA . PRO A 1 86 ? -2.522 10.427 -3.120 1.00 92.00 86 PRO A CA 1
ATOM 719 C C . PRO A 1 86 ? -2.064 10.694 -1.677 1.00 92.00 86 PRO A C 1
ATOM 721 O O . PRO A 1 86 ? -1.795 9.754 -0.916 1.00 92.00 86 PRO A O 1
ATOM 724 N N . PRO A 1 87 ? -2.063 11.963 -1.236 1.00 92.19 87 PRO A N 1
ATOM 725 C CA . PRO A 1 87 ? -1.758 12.323 0.138 1.00 92.19 87 PRO A CA 1
ATOM 726 C C . PRO A 1 87 ? -2.669 11.591 1.123 1.00 92.19 87 PRO A C 1
ATOM 728 O O . PRO A 1 87 ? -3.888 11.530 0.958 1.00 92.19 87 PRO A O 1
ATOM 731 N N . LYS A 1 88 ? -2.075 11.082 2.201 1.00 92.44 88 LYS A N 1
ATOM 732 C CA . LYS A 1 88 ? -2.722 10.350 3.301 1.00 92.44 88 LYS A CA 1
ATOM 733 C C . LYS A 1 88 ? -3.370 9.026 2.877 1.00 92.44 88 LYS A C 1
ATOM 735 O O . LYS A 1 88 ? -4.082 8.432 3.683 1.00 92.44 88 LYS A O 1
ATOM 740 N N . CYS A 1 89 ? -3.121 8.559 1.652 1.00 94.50 89 CYS A N 1
ATOM 741 C CA . CYS A 1 89 ? -3.465 7.207 1.239 1.00 94.50 89 CYS A CA 1
ATOM 742 C C . CYS A 1 89 ? -2.507 6.214 1.905 1.00 94.50 89 CYS A C 1
ATOM 744 O O . CYS A 1 89 ? -1.281 6.373 1.876 1.00 94.50 89 CYS A O 1
ATOM 746 N N . TRP A 1 90 ? -3.091 5.206 2.537 1.00 96.50 90 TRP A N 1
ATOM 747 C CA . TRP A 1 90 ? -2.372 4.113 3.164 1.00 96.50 90 TRP A CA 1
ATOM 748 C C . TRP A 1 90 ? -1.967 3.112 2.090 1.00 96.50 90 TRP A C 1
ATOM 750 O O . TRP A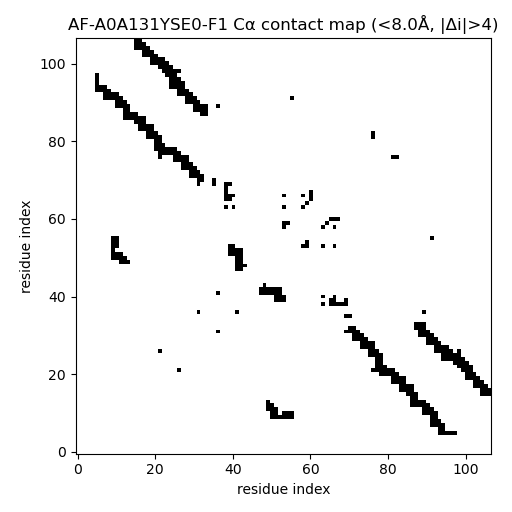 1 90 ? -2.798 2.724 1.272 1.00 96.50 90 TRP A O 1
ATOM 760 N N . HIS A 1 91 ? -0.714 2.675 2.091 1.00 95.19 91 HIS A N 1
ATOM 761 C CA . HIS A 1 91 ? -0.213 1.709 1.123 1.00 95.19 91 HIS A CA 1
ATOM 762 C C . HIS A 1 91 ? 0.581 0.600 1.807 1.00 95.19 91 HIS A C 1
ATOM 764 O O . HIS A 1 91 ? 1.405 0.855 2.684 1.00 95.19 91 HIS A O 1
ATOM 770 N N . PHE A 1 92 ? 0.325 -0.634 1.386 1.00 95.69 92 PHE A N 1
ATOM 771 C CA . PHE A 1 92 ? 1.127 -1.815 1.689 1.00 95.69 92 PHE A CA 1
ATOM 772 C C . PHE A 1 92 ? 1.859 -2.234 0.425 1.00 95.69 92 PHE A C 1
ATOM 774 O O . PHE A 1 92 ? 1.259 -2.241 -0.648 1.00 95.69 92 PHE A O 1
ATOM 781 N N . VAL A 1 93 ? 3.133 -2.598 0.551 1.00 94.50 93 VAL A N 1
ATOM 782 C CA . VAL A 1 93 ? 3.973 -2.977 -0.585 1.00 94.50 93 VAL A CA 1
ATOM 783 C C . VAL A 1 93 ? 4.742 -4.242 -0.244 1.00 94.50 93 VAL A C 1
ATOM 785 O O . VAL A 1 93 ? 5.485 -4.280 0.741 1.00 94.50 93 VAL A O 1
ATOM 788 N N . ARG A 1 94 ? 4.623 -5.246 -1.111 1.00 94.94 94 ARG A N 1
ATOM 789 C CA . ARG A 1 94 ? 5.403 -6.480 -1.056 1.00 94.94 94 ARG A CA 1
ATOM 790 C C . ARG A 1 94 ? 6.086 -6.742 -2.386 1.00 94.94 94 ARG A C 1
ATOM 792 O O . ARG A 1 94 ? 5.459 -6.699 -3.441 1.00 94.94 94 ARG A O 1
ATOM 799 N N . SER A 1 95 ? 7.372 -7.068 -2.331 1.00 94.69 95 SER A N 1
ATOM 800 C CA . SER A 1 95 ? 8.117 -7.500 -3.518 1.00 94.69 95 SER A CA 1
ATOM 801 C C . SER A 1 95 ? 7.759 -8.944 -3.879 1.00 94.69 95 SER A C 1
ATOM 803 O O . SER A 1 95 ? 7.826 -9.813 -3.015 1.00 94.69 95 SER A O 1
ATOM 805 N N . LEU A 1 96 ? 7.391 -9.201 -5.137 1.00 94.19 96 LEU A N 1
ATOM 806 C CA . LEU A 1 96 ? 7.089 -10.549 -5.654 1.00 94.19 96 LEU A CA 1
ATOM 807 C C . LEU A 1 96 ? 8.341 -11.268 -6.176 1.00 94.19 96 LEU A C 1
ATOM 809 O O . LEU A 1 96 ? 8.373 -12.489 -6.287 1.00 94.19 96 LEU A O 1
ATOM 813 N N . SER A 1 97 ? 9.381 -10.495 -6.475 1.00 91.38 97 SER A N 1
ATOM 814 C CA . SER A 1 97 ? 10.701 -10.928 -6.927 1.00 91.38 97 SER A CA 1
ATOM 815 C C . SER A 1 97 ? 11.758 -9.980 -6.341 1.00 91.38 97 SER A C 1
ATOM 817 O O . SER A 1 97 ? 11.390 -8.937 -5.785 1.00 91.38 97 SER A O 1
ATOM 819 N N . PRO A 1 98 ? 13.071 -10.248 -6.492 1.00 94.31 98 PRO A N 1
ATOM 820 C CA . PRO A 1 98 ? 14.067 -9.183 -6.386 1.00 94.31 98 PRO A CA 1
ATOM 821 C C . PRO A 1 98 ? 13.609 -7.982 -7.221 1.00 94.31 98 PRO A C 1
ATOM 823 O O . PRO A 1 98 ? 13.220 -8.155 -8.379 1.00 94.31 98 PRO A O 1
ATOM 826 N N . SER A 1 99 ? 13.547 -6.797 -6.608 1.00 93.88 99 SER A N 1
ATOM 827 C CA . SER A 1 99 ? 12.887 -5.642 -7.216 1.00 93.88 99 SER A CA 1
ATOM 828 C C . SER A 1 99 ? 13.558 -4.315 -6.862 1.00 93.88 99 SER A C 1
ATOM 830 O O . SER A 1 99 ? 14.162 -4.168 -5.799 1.00 93.88 99 SER A O 1
ATOM 832 N N . LEU A 1 100 ? 13.434 -3.341 -7.765 1.00 94.62 100 LEU A N 1
ATOM 833 C CA . LEU A 1 100 ? 13.897 -1.965 -7.606 1.00 94.62 100 LEU A CA 1
ATOM 834 C C . LEU A 1 100 ? 12.807 -1.007 -8.093 1.00 94.62 100 LEU A C 1
ATOM 836 O O . LEU A 1 100 ? 12.297 -1.143 -9.206 1.00 94.62 100 LEU A O 1
ATOM 840 N N . SER A 1 101 ? 12.498 -0.003 -7.275 1.00 94.88 101 SER A N 1
ATOM 841 C CA . SER A 1 101 ? 11.566 1.076 -7.620 1.00 94.88 101 SER A CA 1
ATOM 842 C C . SER A 1 101 ? 12.153 2.412 -7.198 1.00 94.88 101 SER A C 1
ATOM 844 O O . SER A 1 101 ? 12.857 2.489 -6.191 1.00 94.88 101 SER A O 1
ATOM 846 N N . VAL A 1 102 ? 11.798 3.470 -7.917 1.00 94.81 102 VAL A N 1
ATOM 847 C CA . VAL A 1 102 ? 12.124 4.852 -7.558 1.00 94.81 102 VAL A CA 1
ATOM 848 C C . VAL A 1 102 ? 10.843 5.537 -7.111 1.00 94.81 102 VAL A C 1
ATOM 850 O O . VAL A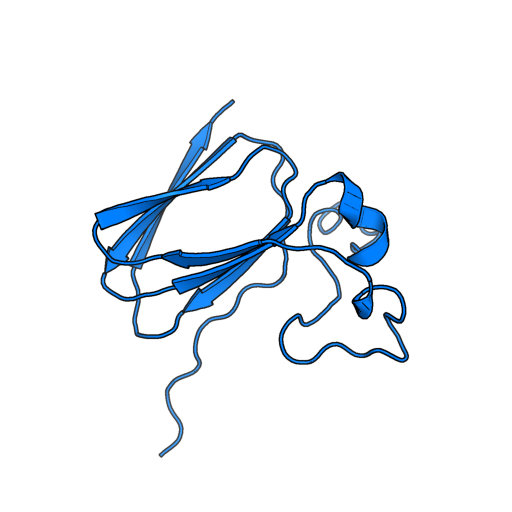 1 102 ? 9.807 5.402 -7.760 1.00 94.81 102 VAL A O 1
ATOM 853 N N . SER A 1 103 ? 10.894 6.231 -5.974 1.00 92.56 103 SER A N 1
ATOM 854 C CA . SER A 1 103 ? 9.749 6.985 -5.460 1.00 92.56 103 SER A CA 1
ATOM 855 C C . SER A 1 103 ? 10.066 8.474 -5.411 1.00 92.56 103 SER A C 1
ATOM 857 O O . SER A 1 103 ? 11.110 8.858 -4.887 1.00 92.56 103 SER A O 1
ATOM 859 N N . PHE A 1 104 ? 9.155 9.294 -5.927 1.00 92.19 104 PHE A N 1
ATOM 860 C CA . PHE A 1 104 ? 9.226 10.753 -5.884 1.00 92.19 104 PHE A CA 1
ATOM 861 C C . PHE A 1 104 ? 8.093 11.278 -5.012 1.00 92.19 104 PHE A C 1
ATOM 863 O O . PHE A 1 104 ? 6.947 10.869 -5.191 1.00 92.19 104 PHE A O 1
ATOM 870 N N . TRP A 1 105 ? 8.416 12.175 -4.082 1.00 89.38 105 TRP A N 1
ATOM 871 C CA . TRP A 1 105 ? 7.451 12.788 -3.172 1.00 89.38 105 TRP A CA 1
ATOM 872 C C . TRP A 1 105 ? 7.514 14.307 -3.314 1.00 89.38 105 TRP A C 1
ATOM 874 O O . TRP A 1 105 ? 8.609 14.867 -3.288 1.00 89.38 105 TRP A O 1
ATOM 884 N N . TRP A 1 106 ? 6.364 14.963 -3.464 1.00 89.00 106 TRP A N 1
ATOM 885 C CA . TRP A 1 106 ? 6.266 16.417 -3.649 1.00 89.00 106 TRP A CA 1
ATOM 886 C C . TRP A 1 106 ? 5.006 16.990 -2.987 1.00 89.00 106 TRP A C 1
ATOM 888 O O . TRP A 1 106 ? 4.135 16.241 -2.535 1.00 89.00 106 TRP A O 1
ATOM 898 N N . GLU A 1 107 ? 4.943 18.317 -2.898 1.00 82.31 107 GLU A N 1
ATOM 899 C CA . GLU A 1 107 ? 3.814 19.068 -2.329 1.00 82.31 107 GLU A CA 1
ATOM 900 C C . GLU A 1 107 ? 2.793 19.449 -3.402 1.00 82.31 107 GLU A C 1
ATOM 902 O O . GLU A 1 107 ? 3.200 20.016 -4.440 1.00 82.31 107 GLU A O 1
#

Secondary structure (DSSP, 8-state):
-------BPPPEE-SSEEEEEEEES-EEEEEE-GGGGGGS-B-SSTTTTTBBS--SSS--TTT-TTGGG---EEEEE-TT-EEEE-TT-EEEEEESSS-EEEEEEE-

Radius of gyration: 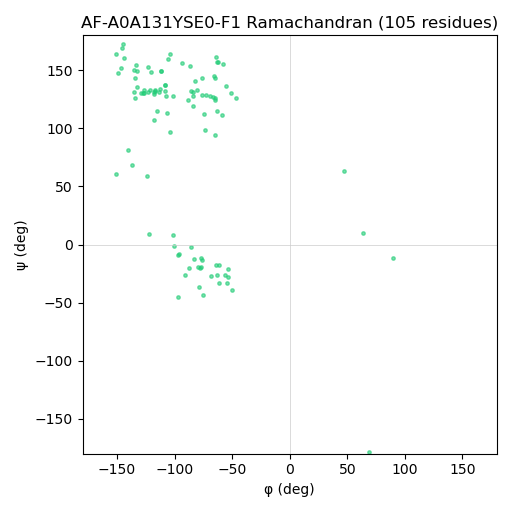14.2 Å; Cα contacts (8 Å, |Δi|>4): 238; chains: 1; bounding box: 31×43×36 Å

pLDDT: mean 89.58, std 13.72, range [32.03, 98.12]